Protein AF-A0A7Y3M959-F1 (afdb_monomer_lite)

pLDDT: mean 76.06, std 21.88, range [32.41, 97.75]

Sequence (157 aa):
MGAEPASGGYRRLALIAAALLPMMAGAVWVSQHPRERSGLGADAIRSALERLRANPQSKFRVLIHVTLAEPTAGVDPERPVVGYWQSLGVACPDRTGLVALVDKYVEDGSVDWEQSEIEPADLDGLPPGIEDDLRPTDDAGIWWSSGRAYYTAEDSL

Foldseek 3Di:
DDDDDDDDDPPDPDDPCVVPDPPDDDDFDFPPDPDPQVPDDPVSLVVLLVLVVVQPFFKKKKWWKWFFPDFDQDVDNVFTWGTWIKIWIWTHRDPVLVLVQVQVVDPGTGTDPVPMDMDGDDSVPDDPPQSSAADRDNHTHTGGMDTIGIDTPVSVD

Radius of gyration: 19.08 Å; chains: 1; bounding box: 55×37×66 Å

Secondary structure (DSSP, 8-state):
---PPP-----SSSSSSTTS---SSS--EEE----------HHHHHHHHHHHHH-SSEEEEEEEEEEEEEEEP-SSTTS-EEEEEEEEEEEESSHHHHHHHHHHH--SEEE-TTT-EEEE--SSSPPTTGGGG----SSSEEEEEEEEEEEETTTT-

Structure (mmCIF, N/CA/C/O backbone):
data_AF-A0A7Y3M959-F1
#
_entry.id   AF-A0A7Y3M959-F1
#
loop_
_atom_site.group_PDB
_atom_site.id
_atom_site.type_symbol
_atom_site.label_atom_id
_atom_site.label_alt_id
_atom_site.label_comp_id
_atom_site.label_asym_id
_atom_site.label_entity_id
_atom_site.label_seq_id
_atom_site.pdbx_PDB_ins_code
_atom_site.Cartn_x
_atom_site.Cartn_y
_atom_site.Cartn_z
_atom_site.occupancy
_atom_site.B_iso_or_equiv
_atom_site.auth_seq_id
_atom_site.auth_comp_id
_atom_site.auth_asym_id
_atom_site.auth_atom_id
_atom_site.pdbx_PDB_model_num
ATOM 1 N N . MET A 1 1 ? 40.375 1.535 43.260 1.00 42.31 1 MET A N 1
ATOM 2 C CA . MET A 1 1 ? 38.980 1.052 43.301 1.00 42.31 1 MET A CA 1
ATOM 3 C C . MET A 1 1 ? 38.197 1.876 42.306 1.00 42.31 1 MET A C 1
ATOM 5 O O . MET A 1 1 ? 37.928 3.039 42.570 1.00 42.31 1 MET A O 1
ATOM 9 N N . GLY A 1 2 ? 38.002 1.308 41.117 1.00 39.12 2 GLY A N 1
ATOM 10 C CA . GLY A 1 2 ? 37.215 1.908 40.049 1.00 39.12 2 GLY A CA 1
ATOM 11 C C . GLY A 1 2 ? 35.732 1.674 40.303 1.00 39.12 2 GLY A C 1
ATOM 12 O O . GLY A 1 2 ? 35.348 0.594 40.746 1.00 39.12 2 GLY A O 1
ATOM 13 N N . ALA A 1 3 ? 34.933 2.701 40.044 1.00 41.09 3 ALA A N 1
ATOM 14 C CA . ALA A 1 3 ? 33.493 2.590 39.915 1.00 41.09 3 ALA A CA 1
ATOM 15 C C . ALA A 1 3 ? 33.164 2.804 38.435 1.00 41.09 3 ALA A C 1
ATOM 17 O O . ALA A 1 3 ? 33.592 3.788 37.828 1.00 41.09 3 ALA A O 1
ATOM 18 N N . GLU A 1 4 ? 32.497 1.809 37.868 1.00 40.62 4 GLU A N 1
ATOM 19 C CA . GLU A 1 4 ? 32.112 1.685 36.468 1.00 40.62 4 GLU A CA 1
ATOM 20 C C . GLU A 1 4 ? 31.123 2.786 36.042 1.00 40.62 4 GLU A C 1
ATOM 22 O O . GLU A 1 4 ? 30.251 3.166 36.828 1.00 40.62 4 GLU A O 1
ATOM 27 N N . PRO A 1 5 ? 31.205 3.295 34.801 1.00 43.03 5 PRO A N 1
ATOM 28 C CA . PRO A 1 5 ? 30.170 4.150 34.246 1.00 43.03 5 PRO A CA 1
ATOM 29 C C . PRO A 1 5 ? 28.955 3.328 33.794 1.00 43.03 5 PRO A C 1
ATOM 31 O O . PRO A 1 5 ? 29.074 2.264 33.188 1.00 43.03 5 PRO A O 1
ATOM 34 N N . ALA A 1 6 ? 27.779 3.882 34.084 1.00 40.75 6 ALA A N 1
ATOM 35 C CA . ALA A 1 6 ? 26.462 3.355 33.767 1.00 40.75 6 ALA A CA 1
ATOM 36 C C . ALA A 1 6 ? 26.308 2.976 32.283 1.00 40.75 6 ALA A C 1
ATOM 38 O O . ALA A 1 6 ? 26.371 3.815 31.383 1.00 40.75 6 ALA A O 1
ATOM 39 N N . SER A 1 7 ? 26.040 1.695 32.051 1.00 43.78 7 SER A N 1
ATOM 40 C CA . SER A 1 7 ? 25.513 1.149 30.809 1.00 43.78 7 SER A CA 1
ATOM 41 C C . SER A 1 7 ? 23.994 1.347 30.778 1.00 43.78 7 SER A C 1
ATOM 43 O O . SER A 1 7 ? 23.249 0.771 31.564 1.00 43.78 7 SER A O 1
ATOM 45 N N . GLY A 1 8 ? 23.503 2.177 29.861 1.00 37.72 8 GLY A N 1
ATOM 46 C CA . GLY A 1 8 ? 22.063 2.306 29.646 1.00 37.72 8 GLY A CA 1
ATOM 47 C C . GLY A 1 8 ? 21.702 3.572 28.894 1.00 37.72 8 GLY A C 1
ATOM 48 O O . GLY A 1 8 ? 21.644 4.641 29.487 1.00 37.72 8 GLY A O 1
ATOM 49 N N . GLY A 1 9 ? 21.432 3.455 27.592 1.00 36.00 9 GLY A N 1
ATOM 50 C CA . GLY A 1 9 ? 20.796 4.562 26.874 1.00 36.00 9 GLY A CA 1
ATOM 51 C C . GLY A 1 9 ? 21.065 4.704 25.382 1.00 36.00 9 GLY A C 1
ATOM 52 O O . GLY A 1 9 ? 20.578 5.663 24.802 1.00 36.00 9 GLY A O 1
ATOM 53 N N . TYR A 1 10 ? 21.771 3.786 24.719 1.00 35.72 10 TYR A N 1
ATOM 54 C CA . TYR A 1 10 ? 21.910 3.814 23.255 1.00 35.72 10 TYR A CA 1
ATOM 55 C C . TYR A 1 10 ? 20.948 2.817 22.588 1.00 35.72 10 TYR A C 1
ATOM 57 O O . TYR A 1 10 ? 21.358 1.787 22.068 1.00 35.72 10 TYR A O 1
ATOM 65 N N . ARG A 1 11 ? 19.640 3.106 22.629 1.00 36.59 11 ARG A N 1
ATOM 66 C CA . ARG A 1 11 ? 18.603 2.430 21.812 1.00 36.59 11 ARG A CA 1
ATOM 67 C C . ARG A 1 11 ? 17.520 3.416 21.337 1.00 36.59 11 ARG A C 1
ATOM 69 O O . ARG A 1 11 ? 16.330 3.146 21.432 1.00 36.59 11 ARG A O 1
ATOM 76 N N . ARG A 1 12 ? 17.925 4.596 20.854 1.00 37.25 12 ARG A N 1
ATOM 77 C CA . ARG A 1 12 ? 17.014 5.604 20.263 1.00 37.25 12 ARG A CA 1
ATOM 78 C C . ARG A 1 12 ? 17.523 6.210 18.945 1.00 37.25 12 ARG A C 1
ATOM 80 O O . ARG A 1 12 ? 17.259 7.368 18.660 1.00 37.25 12 ARG A O 1
ATOM 87 N N . LEU A 1 13 ? 18.243 5.433 18.131 1.00 34.59 13 LEU A N 1
ATOM 88 C CA . LEU A 1 13 ? 18.799 5.901 16.848 1.00 34.59 13 LEU A CA 1
ATOM 89 C C . LEU A 1 13 ? 18.610 4.915 15.676 1.00 34.59 13 LEU A C 1
ATOM 91 O O . LEU A 1 13 ? 19.453 4.841 14.794 1.00 34.59 13 LEU A O 1
ATOM 95 N N . ALA A 1 14 ? 17.502 4.166 15.635 1.00 32.41 14 ALA A N 1
ATOM 96 C CA . ALA A 1 14 ? 17.237 3.218 14.541 1.00 32.41 14 ALA A CA 1
ATOM 97 C C . ALA A 1 14 ? 15.818 3.297 13.943 1.00 32.41 14 ALA A C 1
ATOM 99 O O . ALA A 1 14 ? 15.390 2.352 13.296 1.00 32.41 14 ALA A O 1
ATOM 100 N N . LEU A 1 15 ? 15.084 4.403 14.137 1.00 34.44 15 LEU A N 1
ATOM 101 C CA . LEU A 1 15 ? 13.713 4.544 13.612 1.00 34.44 15 LEU A CA 1
ATOM 102 C C . LEU A 1 15 ? 13.515 5.684 12.597 1.00 34.44 15 LEU A C 1
ATOM 104 O O . LEU A 1 15 ? 12.387 5.997 12.248 1.00 34.44 15 LEU A O 1
ATOM 108 N N . ILE A 1 16 ? 14.595 6.300 12.099 1.00 34.22 16 ILE A N 1
ATOM 109 C CA . ILE A 1 16 ? 14.519 7.414 11.124 1.00 34.22 16 ILE A CA 1
ATOM 110 C C . ILE A 1 16 ? 15.186 7.056 9.773 1.00 34.22 16 ILE A C 1
ATOM 112 O O . ILE A 1 16 ? 15.272 7.881 8.875 1.00 34.22 16 ILE A O 1
ATOM 116 N N . ALA A 1 17 ? 15.589 5.796 9.564 1.00 33.53 17 ALA A N 1
ATOM 117 C CA . ALA A 1 17 ? 16.184 5.335 8.298 1.00 33.53 17 ALA A CA 1
ATOM 118 C C . ALA A 1 17 ? 15.340 4.299 7.522 1.00 33.53 17 ALA A C 1
ATOM 120 O O . ALA A 1 17 ? 15.764 3.847 6.467 1.00 33.53 17 ALA A O 1
ATOM 121 N N . ALA A 1 18 ? 14.139 3.939 7.989 1.00 39.38 18 ALA A N 1
ATOM 122 C CA . ALA A 1 18 ? 13.309 2.903 7.350 1.00 39.38 18 ALA A CA 1
ATOM 123 C C . ALA A 1 18 ? 12.263 3.442 6.349 1.00 39.38 18 ALA A C 1
ATOM 125 O O . ALA A 1 18 ? 11.539 2.670 5.734 1.00 39.38 18 ALA A O 1
ATOM 126 N N . ALA A 1 19 ? 12.200 4.761 6.138 1.00 41.34 19 ALA A N 1
ATOM 127 C CA . ALA A 1 19 ? 11.519 5.344 4.976 1.00 41.34 19 ALA A CA 1
ATOM 128 C C . ALA A 1 19 ? 12.469 5.525 3.770 1.00 41.34 19 ALA A C 1
ATOM 130 O O . ALA A 1 19 ? 12.031 5.939 2.701 1.00 41.34 19 ALA A O 1
ATOM 131 N N . LEU A 1 20 ? 13.768 5.237 3.945 1.00 41.72 20 LEU A N 1
ATOM 132 C CA . LEU A 1 20 ? 14.846 5.521 2.991 1.00 41.72 20 LEU A CA 1
ATOM 133 C C . LEU A 1 20 ? 15.995 4.497 3.091 1.00 41.72 20 LEU A C 1
ATOM 135 O O . LEU A 1 20 ? 17.165 4.868 3.157 1.00 41.72 20 LEU A O 1
ATOM 139 N N . LEU A 1 21 ? 15.685 3.200 3.058 1.00 39.69 21 LEU A N 1
ATOM 140 C CA . LEU A 1 21 ? 16.685 2.179 2.734 1.00 39.69 21 LEU A CA 1
ATOM 141 C C . LEU A 1 21 ? 16.268 1.423 1.469 1.00 39.69 21 LEU A C 1
ATOM 143 O O . LEU A 1 21 ? 15.764 0.308 1.548 1.00 39.69 21 LEU A O 1
ATOM 147 N N . PRO A 1 22 ? 16.512 2.007 0.281 1.00 43.53 22 PRO A N 1
ATOM 148 C CA . PRO A 1 22 ? 16.809 1.211 -0.896 1.00 43.53 22 PRO A CA 1
ATOM 149 C C . PRO A 1 22 ? 18.173 0.540 -0.658 1.00 43.53 22 PRO A C 1
ATOM 151 O O . PRO A 1 22 ? 19.227 1.051 -1.027 1.00 43.53 22 PRO A O 1
ATOM 154 N N . MET A 1 23 ? 18.155 -0.574 0.062 1.00 39.09 23 MET A N 1
ATOM 155 C CA . MET A 1 23 ? 19.187 -1.606 0.022 1.00 39.09 23 MET A CA 1
ATOM 156 C C . MET A 1 23 ? 18.451 -2.804 -0.569 1.00 39.09 23 MET A C 1
ATOM 158 O O . MET A 1 23 ? 17.650 -3.410 0.123 1.00 39.09 23 MET A O 1
ATOM 162 N N . MET A 1 24 ? 18.514 -3.060 -1.869 1.00 40.59 24 MET A N 1
ATOM 163 C CA . MET A 1 24 ? 19.685 -3.594 -2.558 1.00 40.59 24 MET A CA 1
ATOM 164 C C . MET A 1 24 ? 19.835 -2.968 -3.956 1.00 40.59 24 MET A C 1
ATOM 166 O O . MET A 1 24 ? 18.923 -2.354 -4.496 1.00 40.59 24 MET A O 1
ATOM 170 N N . ALA A 1 25 ? 21.046 -3.039 -4.493 1.00 42.38 25 ALA A N 1
ATOM 171 C CA . ALA A 1 25 ? 21.500 -2.312 -5.668 1.00 42.38 25 ALA A CA 1
ATOM 172 C C . ALA A 1 25 ? 20.699 -2.610 -6.951 1.00 42.38 25 ALA A C 1
ATOM 174 O O . ALA A 1 25 ? 20.684 -3.745 -7.402 1.00 42.38 25 ALA A O 1
ATOM 175 N N . GLY A 1 26 ? 20.170 -1.562 -7.594 1.00 42.72 26 GLY A N 1
ATOM 176 C CA . GLY A 1 26 ? 19.677 -1.635 -8.974 1.00 42.72 26 GLY A CA 1
ATOM 177 C C . GLY A 1 26 ? 18.376 -0.867 -9.191 1.00 42.72 26 GLY A C 1
ATOM 178 O O . GLY A 1 26 ? 17.307 -1.352 -8.879 1.00 42.72 26 GLY A O 1
ATOM 179 N N . ALA A 1 27 ? 18.487 0.363 -9.698 1.00 40.12 27 ALA A N 1
ATOM 180 C CA . ALA A 1 27 ? 17.410 1.180 -10.279 1.00 40.12 27 ALA A CA 1
ATOM 181 C C . ALA A 1 27 ? 16.077 1.320 -9.495 1.00 40.12 27 ALA A C 1
ATOM 183 O O . ALA A 1 27 ? 15.083 0.668 -9.787 1.00 40.12 27 ALA A O 1
ATOM 184 N N . VAL A 1 28 ? 15.985 2.328 -8.616 1.00 44.84 28 VAL A N 1
ATOM 185 C CA . VAL A 1 28 ? 14.691 2.811 -8.096 1.00 44.84 28 VAL A CA 1
ATOM 186 C C . VAL A 1 28 ? 14.110 3.838 -9.069 1.00 44.84 28 VAL A C 1
ATOM 188 O O . VAL A 1 28 ? 14.475 5.016 -9.032 1.00 44.84 28 VAL A O 1
ATOM 191 N N . TRP A 1 29 ? 13.190 3.415 -9.938 1.00 46.75 29 TRP A N 1
ATOM 192 C CA . TRP A 1 29 ? 12.327 4.356 -10.654 1.00 46.75 29 TRP A CA 1
ATOM 193 C C . TRP A 1 29 ? 11.063 4.601 -9.826 1.00 46.75 29 TRP A C 1
ATOM 195 O O . TRP A 1 29 ? 10.185 3.744 -9.717 1.00 46.75 29 TRP A O 1
ATOM 205 N N . VAL A 1 30 ? 10.975 5.784 -9.215 1.00 47.94 30 VAL A N 1
ATOM 206 C CA . VAL A 1 30 ? 9.728 6.264 -8.614 1.00 47.94 30 VAL A CA 1
ATOM 207 C C . VAL A 1 30 ? 8.894 6.862 -9.739 1.00 47.94 30 VAL A C 1
ATOM 209 O O . VAL A 1 30 ? 9.126 8.005 -10.137 1.00 47.94 30 VAL A O 1
ATOM 212 N N . SER A 1 31 ? 7.908 6.118 -10.246 1.00 41.16 31 SER A N 1
ATOM 213 C CA . SER A 1 31 ? 6.875 6.744 -11.073 1.00 41.16 31 SER A CA 1
ATOM 214 C C . SER A 1 31 ? 6.080 7.691 -10.189 1.00 41.16 31 SER A C 1
ATOM 216 O O . SER A 1 31 ? 5.262 7.275 -9.360 1.00 41.16 31 SER A O 1
ATOM 218 N N . GLN A 1 32 ? 6.312 8.986 -10.353 1.00 39.06 32 GLN A N 1
ATOM 219 C CA . GLN A 1 32 ? 5.304 9.964 -9.998 1.00 39.06 32 GLN A CA 1
ATOM 220 C C . GLN A 1 32 ? 4.280 9.956 -11.135 1.00 39.06 32 GLN A C 1
ATOM 222 O O . GLN A 1 32 ? 4.367 10.764 -12.056 1.00 39.06 32 GLN A O 1
ATOM 227 N N . HIS A 1 33 ? 3.303 9.039 -11.093 1.00 38.12 33 HIS A N 1
ATOM 228 C CA . HIS A 1 33 ? 2.049 9.300 -11.804 1.00 38.12 33 HIS A CA 1
ATOM 229 C C . HIS A 1 33 ? 1.577 10.705 -11.402 1.00 38.12 33 HIS A C 1
ATOM 231 O O . HIS A 1 33 ? 1.766 11.064 -10.235 1.00 38.12 33 HIS A O 1
ATOM 237 N N . PRO A 1 34 ? 1.009 11.508 -12.321 1.00 36.38 34 PRO A N 1
ATOM 238 C CA . PRO A 1 34 ? 0.479 12.821 -11.983 1.00 36.38 34 PRO A CA 1
ATOM 239 C C . PRO A 1 34 ? -0.557 12.644 -10.873 1.00 36.38 34 PRO A C 1
ATOM 241 O O . PRO A 1 34 ? -1.668 12.171 -11.097 1.00 36.38 34 PRO A O 1
ATOM 244 N N . ARG A 1 35 ? -0.128 12.936 -9.643 1.00 49.91 35 ARG A N 1
ATOM 245 C CA . ARG A 1 35 ? -0.955 12.847 -8.450 1.00 49.91 35 ARG A CA 1
ATOM 246 C C . ARG A 1 35 ? -1.912 14.016 -8.538 1.00 49.91 35 ARG A C 1
ATOM 248 O O . ARG A 1 35 ? -1.467 15.164 -8.595 1.00 49.91 35 ARG A O 1
ATOM 255 N N . GLU A 1 36 ? -3.210 13.746 -8.531 1.00 44.56 36 GLU A N 1
ATOM 256 C CA . GLU A 1 36 ? -4.154 14.762 -8.091 1.00 44.56 36 GLU A CA 1
ATOM 257 C C . GLU A 1 36 ? -3.819 15.025 -6.628 1.00 44.56 36 GLU A C 1
ATOM 259 O O . GLU A 1 36 ? -4.264 14.309 -5.733 1.00 44.56 36 GLU A O 1
ATOM 264 N N . ARG A 1 37 ? -2.949 16.016 -6.386 1.00 48.97 37 ARG A N 1
ATOM 265 C CA . ARG A 1 37 ? -2.825 16.605 -5.060 1.00 48.97 37 ARG A CA 1
ATOM 266 C C . ARG A 1 37 ? -4.245 16.891 -4.629 1.00 48.97 37 ARG A C 1
ATOM 268 O O . ARG A 1 37 ? -4.954 17.613 -5.331 1.00 48.97 37 ARG A O 1
ATOM 275 N N . SER A 1 38 ? -4.632 16.350 -3.484 1.00 54.94 38 SER A N 1
ATOM 276 C CA . SER A 1 38 ? -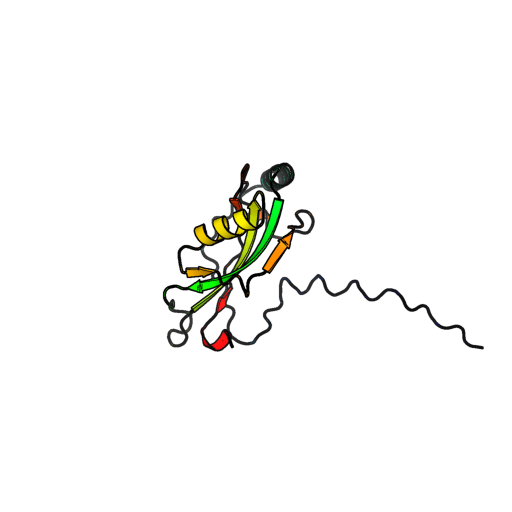5.970 16.561 -2.945 1.00 54.94 38 SER A CA 1
ATOM 277 C C . SER A 1 38 ? -6.299 18.062 -2.829 1.00 54.94 38 SER A C 1
ATOM 279 O O . SER A 1 38 ? -7.465 18.446 -2.793 1.00 54.94 38 SER A O 1
ATOM 281 N N . GLY A 1 39 ? -5.266 18.924 -2.804 1.00 57.03 39 GLY A N 1
ATOM 282 C CA . GLY A 1 39 ? -5.396 20.377 -2.712 1.00 57.03 39 GLY A CA 1
ATOM 283 C C . GLY A 1 39 ? -6.017 20.791 -1.383 1.00 57.03 39 GLY A C 1
ATOM 284 O O . GLY A 1 39 ? -6.454 21.931 -1.227 1.00 57.03 39 GLY A O 1
ATOM 285 N N . LEU A 1 40 ? -6.092 19.849 -0.441 1.00 62.78 40 LEU A N 1
ATOM 286 C CA . LEU A 1 40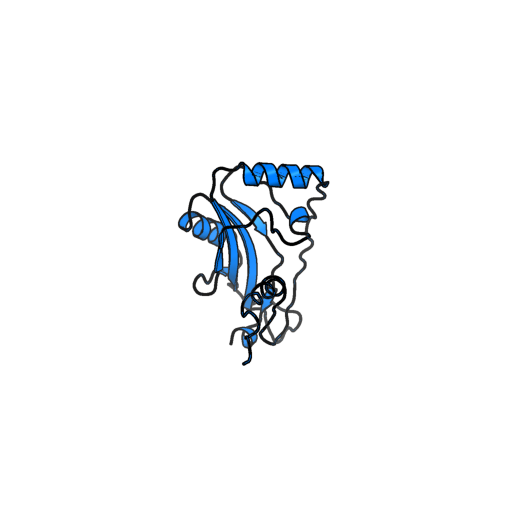 ? -6.749 20.021 0.832 1.00 62.78 40 LEU A CA 1
ATOM 287 C C . LEU A 1 40 ? -5.925 21.000 1.660 1.00 62.78 40 LEU A C 1
ATOM 289 O O . LEU A 1 40 ? -4.737 20.807 1.904 1.00 62.78 40 LEU A O 1
ATOM 293 N N . GLY A 1 41 ? -6.570 22.080 2.097 1.00 71.81 41 GLY A N 1
ATOM 294 C CA . GLY A 1 41 ? -5.980 22.962 3.094 1.00 71.81 41 GLY A CA 1
ATOM 295 C C . GLY A 1 41 ? -5.701 22.200 4.395 1.00 71.81 41 GLY A C 1
ATOM 296 O O . GLY A 1 41 ? -6.322 21.173 4.674 1.00 71.81 41 GLY A O 1
ATOM 297 N N . ALA A 1 42 ? -4.808 22.738 5.229 1.00 76.88 42 ALA A N 1
ATOM 298 C CA . ALA A 1 42 ? -4.399 22.122 6.496 1.00 76.88 42 ALA A CA 1
ATOM 299 C C . ALA A 1 42 ? -5.579 21.714 7.409 1.00 76.88 42 ALA A C 1
ATOM 301 O O . ALA A 1 42 ? -5.488 20.730 8.141 1.00 76.88 42 ALA A O 1
ATOM 302 N N . ASP A 1 43 ? -6.701 22.436 7.356 1.00 80.94 43 ASP A N 1
ATOM 303 C CA . ASP A 1 43 ? -7.903 22.099 8.125 1.00 80.94 43 ASP A CA 1
ATOM 304 C C . ASP A 1 43 ? -8.642 20.870 7.577 1.00 80.94 43 ASP A C 1
ATOM 306 O O . ASP A 1 43 ? -9.165 20.071 8.352 1.00 80.94 43 ASP A O 1
ATOM 310 N N . ALA A 1 44 ? -8.651 20.666 6.258 1.00 78.38 44 ALA A N 1
ATOM 311 C CA . ALA A 1 44 ? -9.270 19.493 5.651 1.00 78.38 44 ALA A CA 1
ATOM 312 C C . ALA A 1 44 ? -8.438 18.225 5.892 1.00 78.38 44 ALA A C 1
ATOM 314 O O . ALA A 1 44 ? -9.004 17.175 6.187 1.00 78.38 44 ALA A O 1
ATOM 315 N N . ILE A 1 45 ? -7.107 18.346 5.878 1.00 79.19 45 ILE A N 1
ATOM 316 C CA . ILE A 1 45 ? -6.183 17.294 6.329 1.00 79.19 45 ILE A CA 1
ATOM 317 C C . ILE A 1 45 ? -6.471 16.916 7.785 1.00 79.19 45 ILE A C 1
ATOM 319 O O . ILE A 1 45 ? -6.649 15.740 8.106 1.00 79.19 45 ILE A O 1
ATOM 323 N N . ARG A 1 46 ? -6.554 17.917 8.674 1.00 82.38 46 ARG A N 1
ATOM 324 C CA . ARG A 1 46 ? -6.848 17.690 10.095 1.00 82.38 46 ARG A CA 1
ATOM 325 C C . ARG A 1 46 ? -8.183 16.972 10.269 1.00 82.38 46 ARG A C 1
ATOM 327 O O . ARG A 1 46 ? -8.241 15.971 10.975 1.00 82.38 46 ARG A O 1
ATOM 334 N N . SER A 1 47 ? -9.218 17.435 9.571 1.00 83.69 47 SER A N 1
ATOM 335 C CA . SER A 1 47 ? -10.546 16.821 9.600 1.00 83.69 47 SER A CA 1
ATOM 336 C C . SER A 1 47 ? -10.540 15.385 9.058 1.00 83.69 47 SER A C 1
ATOM 338 O O . SER A 1 47 ? -11.182 14.509 9.636 1.00 83.69 47 SER A O 1
ATOM 340 N N . ALA A 1 48 ? -9.783 15.103 7.993 1.00 83.38 48 ALA A N 1
ATOM 341 C CA . ALA A 1 48 ? -9.631 13.750 7.458 1.00 83.38 48 ALA A CA 1
ATOM 342 C C . ALA A 1 48 ? -8.953 12.810 8.466 1.00 83.38 48 ALA A C 1
ATOM 344 O O . ALA A 1 48 ? -9.429 11.694 8.677 1.00 83.38 48 ALA A O 1
ATOM 345 N N . LEU A 1 49 ? -7.896 13.272 9.140 1.00 85.81 49 LEU A N 1
ATOM 346 C CA . LEU A 1 49 ? -7.237 12.509 10.202 1.00 85.81 49 LEU A CA 1
ATOM 347 C C . LEU A 1 49 ? -8.148 12.297 11.412 1.00 85.81 49 LEU A C 1
ATOM 349 O O . LEU A 1 49 ? -8.171 11.206 11.971 1.00 85.81 49 LEU A O 1
ATOM 353 N N . GLU A 1 50 ? -8.914 13.305 11.824 1.00 87.94 50 GLU A N 1
ATOM 354 C CA . GLU A 1 50 ? -9.901 13.168 12.902 1.00 87.94 50 GLU A CA 1
ATOM 355 C C . GLU A 1 50 ? -10.972 12.127 12.559 1.00 87.94 50 GLU A C 1
ATOM 357 O O . GLU A 1 50 ? -11.271 11.267 13.389 1.00 87.94 50 GLU A O 1
ATOM 362 N N . ARG A 1 51 ? -11.486 12.134 11.323 1.00 86.81 51 ARG A N 1
ATOM 363 C CA . ARG A 1 51 ? -12.426 11.111 10.835 1.00 86.81 51 ARG A CA 1
ATOM 364 C C . ARG A 1 51 ? -11.796 9.726 10.822 1.00 86.81 51 ARG A C 1
ATOM 366 O O . ARG A 1 51 ? -12.397 8.783 11.328 1.00 86.81 51 ARG A O 1
ATOM 373 N N . LEU A 1 52 ? -10.569 9.604 10.316 1.00 87.56 52 LEU A N 1
ATOM 374 C CA . LEU A 1 52 ? -9.852 8.332 10.302 1.00 87.56 52 LEU A CA 1
ATOM 375 C C . LEU A 1 52 ? -9.588 7.817 11.725 1.00 87.56 52 LEU A C 1
ATOM 377 O O . LEU A 1 52 ? -9.738 6.625 11.978 1.00 87.56 52 LEU A O 1
ATOM 381 N N . ARG A 1 53 ? -9.257 8.693 12.679 1.00 88.44 53 ARG A N 1
ATOM 382 C CA . ARG A 1 53 ? -9.116 8.324 14.098 1.00 88.44 53 ARG A CA 1
ATOM 383 C C . ARG A 1 53 ? -10.444 7.853 14.693 1.00 88.44 53 ARG A C 1
ATOM 385 O O . ARG A 1 53 ? -10.456 6.848 15.399 1.00 88.44 53 ARG A O 1
ATOM 392 N N . ALA A 1 54 ? -11.539 8.552 14.392 1.00 88.88 54 ALA A N 1
ATOM 393 C CA . ALA A 1 54 ? -12.880 8.232 14.882 1.00 88.88 54 ALA A CA 1
ATOM 394 C C . ALA A 1 54 ? -13.489 6.973 14.241 1.00 88.88 54 ALA A C 1
ATOM 396 O O . ALA A 1 54 ? -14.398 6.374 14.817 1.00 88.88 54 ALA A O 1
ATOM 397 N N . ASN A 1 55 ? -12.998 6.565 13.069 1.00 85.25 55 ASN A N 1
ATOM 398 C CA . ASN A 1 55 ? -13.426 5.349 12.390 1.00 85.25 55 ASN A CA 1
ATOM 399 C C . ASN A 1 55 ? -13.258 4.139 13.344 1.00 85.25 55 ASN A C 1
ATOM 401 O O . ASN A 1 55 ? -12.191 3.986 13.931 1.00 85.25 55 ASN A O 1
ATOM 405 N N . PRO A 1 56 ? -14.259 3.269 13.548 1.00 86.81 56 PRO A N 1
ATOM 406 C CA . PRO A 1 56 ? -14.151 2.154 14.497 1.00 86.81 56 PRO A CA 1
ATOM 407 C C . PRO A 1 56 ? -13.256 1.003 14.008 1.00 86.81 56 PRO A C 1
ATOM 409 O O . PRO A 1 56 ? -12.920 0.117 14.792 1.00 86.81 56 PRO A O 1
ATOM 412 N N . GLN A 1 57 ? -12.875 0.996 12.729 1.00 89.81 57 GLN A N 1
ATOM 413 C CA . GLN A 1 57 ? -12.050 -0.049 12.131 1.00 89.81 57 GLN A CA 1
ATOM 414 C C . GLN A 1 57 ? -10.614 -0.027 12.671 1.00 89.81 57 GLN A C 1
ATOM 416 O O . GLN A 1 57 ? -10.113 1.004 13.126 1.00 89.81 57 GLN A O 1
ATOM 421 N N . SER A 1 58 ? -9.917 -1.155 12.572 1.00 91.56 58 SER A N 1
ATOM 422 C CA . SER A 1 58 ? -8.471 -1.206 12.792 1.00 91.56 58 SER A CA 1
ATOM 423 C C . SER A 1 58 ? -7.744 -0.510 11.640 1.00 91.56 58 SER A C 1
ATOM 425 O O . SER A 1 58 ? -8.210 -0.534 10.499 1.00 91.56 58 SER A O 1
ATOM 427 N N . LYS A 1 59 ? -6.604 0.126 11.925 1.00 93.38 59 LYS A N 1
ATOM 428 C CA . LYS A 1 59 ? -5.805 0.838 10.922 1.00 93.38 59 LYS A CA 1
ATOM 429 C C . LYS A 1 59 ? -4.465 0.162 10.803 1.00 93.38 59 LYS A C 1
ATOM 431 O O . LYS A 1 59 ? -3.794 -0.079 11.805 1.00 93.38 59 LYS A O 1
ATOM 436 N N . PHE A 1 60 ? -4.095 -0.110 9.570 1.00 94.50 60 PHE A N 1
ATOM 437 C CA . PHE A 1 60 ? -2.878 -0.802 9.222 1.00 94.50 60 PHE A CA 1
ATOM 438 C C . PHE A 1 60 ? -2.084 0.033 8.236 1.00 94.50 60 PHE A C 1
ATOM 440 O O . PHE A 1 60 ? -2.647 0.705 7.366 1.00 94.50 60 PHE A O 1
ATOM 447 N N . ARG A 1 61 ? -0.770 -0.037 8.382 1.00 92.88 61 ARG A N 1
ATOM 448 C CA . ARG A 1 61 ? 0.187 0.325 7.355 1.00 92.88 61 ARG A CA 1
ATOM 449 C C . ARG A 1 61 ? 0.658 -0.974 6.717 1.00 92.88 61 ARG A C 1
ATOM 451 O O . ARG A 1 61 ? 1.001 -1.921 7.420 1.00 92.88 61 ARG A O 1
ATOM 458 N N . VAL A 1 62 ? 0.636 -1.021 5.395 1.00 94.75 62 VAL A N 1
ATOM 459 C CA . VAL A 1 62 ? 0.991 -2.218 4.633 1.00 94.75 62 VAL A CA 1
ATOM 460 C C . VAL A 1 62 ? 2.061 -1.849 3.628 1.00 94.75 62 VAL A C 1
ATOM 462 O O . VAL A 1 62 ? 1.873 -0.888 2.889 1.00 94.75 62 VAL A O 1
ATOM 465 N N . LEU A 1 63 ? 3.159 -2.591 3.588 1.00 95.44 63 LEU A N 1
ATOM 466 C CA . LEU A 1 63 ? 4.106 -2.557 2.480 1.00 95.44 63 LEU A CA 1
ATOM 467 C C . LEU A 1 63 ? 3.815 -3.771 1.600 1.00 95.44 63 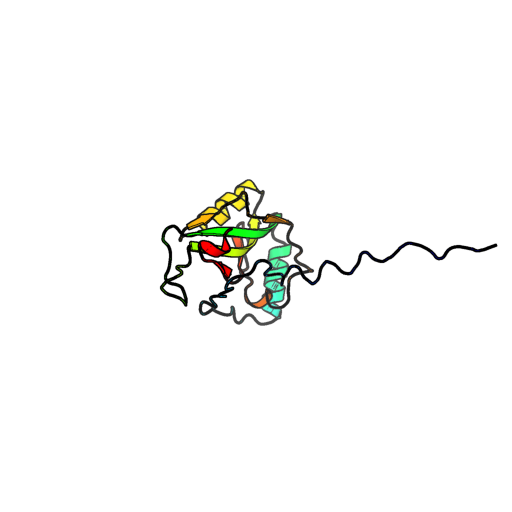LEU A C 1
ATOM 469 O O . LEU A 1 63 ? 4.025 -4.900 2.032 1.00 95.44 63 LEU A O 1
ATOM 473 N N . ILE A 1 64 ? 3.295 -3.536 0.398 1.00 96.81 64 ILE A N 1
ATOM 474 C CA . ILE A 1 64 ? 2.952 -4.599 -0.546 1.00 96.81 64 ILE A CA 1
ATOM 475 C C . ILE A 1 64 ? 4.072 -4.815 -1.555 1.00 96.81 64 ILE A C 1
ATOM 477 O O . ILE A 1 64 ? 4.622 -3.849 -2.093 1.00 96.81 64 ILE A O 1
ATOM 481 N N . HIS A 1 65 ? 4.351 -6.086 -1.825 1.00 96.94 65 HIS A N 1
ATOM 482 C CA . HIS A 1 65 ? 5.146 -6.550 -2.952 1.00 96.94 65 HIS A CA 1
ATOM 483 C C . HIS A 1 65 ? 4.197 -6.997 -4.063 1.00 96.94 65 HIS A C 1
ATOM 485 O O . HIS A 1 65 ? 3.387 -7.897 -3.847 1.00 96.94 65 HIS A O 1
ATOM 491 N N . VAL A 1 66 ? 4.254 -6.367 -5.234 1.00 97.06 66 VAL A N 1
ATOM 492 C CA . VAL A 1 66 ? 3.391 -6.709 -6.371 1.00 97.06 66 VAL A CA 1
ATOM 493 C C . VAL A 1 66 ? 4.231 -7.229 -7.519 1.00 97.06 66 VAL A C 1
ATOM 495 O O . VAL A 1 66 ? 5.146 -6.547 -7.978 1.00 97.06 66 VAL A O 1
ATOM 498 N N . THR A 1 67 ? 3.864 -8.402 -8.023 1.00 96.50 67 THR A N 1
ATOM 499 C CA . THR A 1 67 ? 4.344 -8.926 -9.302 1.00 96.50 67 THR A CA 1
ATOM 500 C C . THR A 1 67 ? 3.339 -8.556 -10.384 1.00 96.50 67 THR A C 1
ATOM 502 O O . THR A 1 67 ? 2.153 -8.862 -10.254 1.00 96.50 67 THR A O 1
ATOM 505 N N . LEU A 1 68 ? 3.795 -7.880 -11.439 1.00 96.25 68 LEU A N 1
ATOM 506 C CA . LEU A 1 68 ? 2.934 -7.477 -12.551 1.00 96.25 68 LEU A CA 1
ATOM 507 C C . LEU A 1 68 ? 2.497 -8.697 -13.366 1.00 96.25 68 LEU A C 1
ATOM 509 O O . LEU A 1 68 ? 3.272 -9.633 -13.566 1.00 96.25 68 LEU A O 1
ATOM 513 N N . ALA A 1 69 ? 1.265 -8.661 -13.877 1.00 96.56 69 ALA A N 1
ATOM 514 C CA . ALA A 1 69 ? 0.748 -9.715 -14.751 1.00 96.56 69 ALA A CA 1
ATOM 515 C C . ALA A 1 69 ? 1.513 -9.780 -16.085 1.00 96.56 69 ALA A C 1
ATOM 517 O O . ALA A 1 69 ? 1.761 -10.863 -16.614 1.00 96.56 69 ALA A O 1
ATOM 518 N N . GLU A 1 70 ? 1.918 -8.617 -16.601 1.00 95.00 70 GLU A N 1
ATOM 519 C CA . GLU A 1 70 ? 2.750 -8.478 -17.792 1.00 95.00 70 GLU A CA 1
ATOM 520 C C . GLU A 1 70 ? 3.912 -7.512 -17.505 1.00 95.00 70 GLU A C 1
ATOM 522 O O . GLU A 1 70 ? 3.688 -6.429 -16.950 1.00 95.00 70 GLU A O 1
ATOM 527 N N . PRO A 1 71 ? 5.159 -7.858 -17.883 1.00 92.38 71 PRO A N 1
ATOM 528 C CA . PRO A 1 71 ? 6.278 -6.937 -17.762 1.00 92.38 71 PRO A CA 1
ATOM 529 C C . PRO A 1 71 ? 6.021 -5.647 -18.542 1.00 92.38 71 PRO A C 1
ATOM 531 O O . PRO A 1 71 ? 5.612 -5.672 -19.703 1.00 92.38 71 PRO A O 1
ATOM 534 N N . THR A 1 72 ? 6.293 -4.507 -17.916 1.00 90.00 72 THR A N 1
ATOM 535 C CA . THR A 1 72 ? 6.096 -3.187 -18.523 1.00 90.00 72 THR A CA 1
ATOM 536 C C . THR A 1 72 ? 7.439 -2.602 -18.949 1.00 90.00 72 THR A C 1
ATOM 538 O O . THR A 1 72 ? 8.452 -2.785 -18.274 1.00 90.00 72 THR A O 1
ATOM 541 N N . ALA A 1 73 ? 7.470 -1.883 -20.073 1.00 86.81 73 ALA A N 1
ATOM 542 C CA . ALA A 1 73 ? 8.681 -1.199 -20.518 1.00 86.81 73 ALA A CA 1
ATOM 543 C C . ALA A 1 73 ? 9.141 -0.182 -19.457 1.00 86.81 73 ALA A C 1
ATOM 545 O O . ALA A 1 73 ? 8.387 0.714 -19.071 1.00 86.81 73 ALA A O 1
ATOM 546 N N . GLY A 1 74 ? 10.375 -0.348 -18.978 1.00 81.19 74 GLY A N 1
ATOM 547 C CA . GLY A 1 74 ? 11.016 0.587 -18.063 1.00 81.19 74 GLY A CA 1
ATOM 548 C C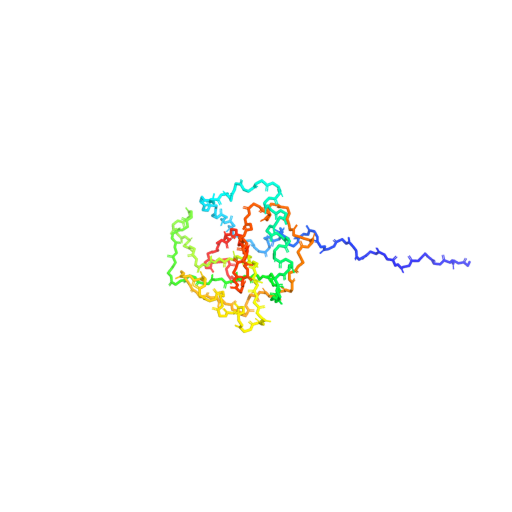 . GLY A 1 74 ? 11.647 1.773 -18.793 1.00 81.19 74 GLY A C 1
ATOM 549 O O . GLY A 1 74 ? 11.423 2.003 -19.981 1.00 81.19 74 GLY A O 1
ATOM 550 N N . VAL A 1 75 ? 12.488 2.520 -18.072 1.00 80.06 75 VAL A N 1
ATOM 551 C CA . VAL A 1 75 ? 13.372 3.535 -18.678 1.00 80.06 75 VAL A CA 1
ATOM 552 C C . VAL A 1 75 ? 14.381 2.879 -19.621 1.00 80.06 75 VAL A C 1
ATOM 554 O O . VAL A 1 75 ? 14.717 3.446 -20.658 1.00 80.06 75 VAL A O 1
ATOM 557 N N . ASP A 1 76 ? 14.840 1.684 -19.253 1.00 82.88 76 ASP A N 1
ATOM 558 C CA . ASP A 1 76 ? 15.656 0.816 -20.086 1.00 82.88 76 ASP A CA 1
ATOM 559 C C . ASP A 1 76 ? 14.753 -0.240 -20.753 1.00 82.88 76 ASP A C 1
ATOM 561 O O . ASP A 1 76 ? 14.194 -1.092 -20.055 1.00 82.88 76 ASP A O 1
ATOM 565 N N . PRO A 1 77 ? 14.570 -0.198 -22.085 1.00 81.94 77 PRO A N 1
ATOM 566 C CA . PRO A 1 77 ? 13.751 -1.172 -22.803 1.00 81.94 77 PRO A CA 1
ATOM 567 C C . PRO A 1 77 ? 14.279 -2.608 -22.716 1.00 81.94 77 PRO A C 1
ATOM 569 O O . PRO A 1 77 ? 13.500 -3.542 -22.904 1.00 81.94 77 PRO A O 1
ATOM 572 N N . GLU A 1 78 ? 15.577 -2.799 -22.455 1.00 88.00 78 GLU A N 1
ATOM 573 C CA . GLU A 1 78 ? 16.189 -4.129 -22.337 1.00 88.00 78 GLU A CA 1
ATOM 574 C C . GLU A 1 78 ? 15.948 -4.754 -20.957 1.00 88.00 78 GLU A C 1
ATOM 576 O O . GLU A 1 78 ? 16.066 -5.969 -20.793 1.00 88.00 78 GLU A O 1
ATOM 581 N N . ARG A 1 79 ? 15.554 -3.936 -19.975 1.00 86.56 79 ARG A N 1
ATOM 582 C CA . ARG A 1 79 ? 15.299 -4.349 -18.593 1.00 86.56 79 ARG A CA 1
ATOM 583 C C . ARG A 1 79 ? 13.860 -4.009 -18.206 1.00 86.56 79 ARG A C 1
ATOM 585 O O . ARG A 1 79 ? 13.614 -2.988 -17.556 1.00 86.56 79 ARG A O 1
ATOM 592 N N . PRO A 1 80 ? 12.883 -4.837 -18.619 1.00 91.56 80 PRO A N 1
ATOM 593 C CA . PRO A 1 80 ? 11.490 -4.567 -18.320 1.00 91.56 80 PRO A CA 1
ATOM 594 C C . PRO A 1 80 ? 11.239 -4.618 -16.812 1.00 91.56 80 PRO A C 1
ATOM 596 O O . PRO A 1 80 ? 11.825 -5.411 -16.068 1.00 91.56 80 PRO A O 1
ATOM 599 N N . VAL A 1 81 ? 10.327 -3.761 -16.377 1.00 93.75 81 VAL A N 1
ATOM 600 C CA . VAL A 1 81 ? 9.809 -3.740 -15.016 1.00 93.75 81 VAL A CA 1
ATOM 601 C C . VAL A 1 81 ? 8.871 -4.925 -14.843 1.00 93.75 81 VAL A C 1
ATOM 603 O O . VAL A 1 81 ? 7.954 -5.109 -15.643 1.00 93.75 81 VAL A O 1
ATOM 606 N N . VAL A 1 82 ? 9.083 -5.711 -13.793 1.00 95.56 82 VAL A N 1
ATOM 607 C CA . VAL A 1 82 ? 8.306 -6.937 -13.530 1.00 95.56 82 VAL A CA 1
ATOM 608 C C . VAL A 1 82 ? 7.465 -6.848 -12.259 1.00 95.56 82 VAL A C 1
ATOM 610 O O . VAL A 1 82 ? 6.615 -7.701 -12.020 1.00 95.56 82 VAL A O 1
ATOM 613 N N . GLY A 1 83 ? 7.663 -5.808 -11.454 1.00 95.38 83 GLY A N 1
ATOM 614 C CA . GLY A 1 83 ? 6.934 -5.627 -10.211 1.00 95.38 83 GLY A CA 1
ATOM 615 C C . GLY A 1 83 ? 7.218 -4.293 -9.545 1.00 95.38 83 GLY A C 1
ATOM 616 O O . GLY A 1 83 ? 7.957 -3.453 -10.073 1.00 95.38 83 GLY A O 1
ATOM 617 N N . TYR A 1 84 ? 6.597 -4.082 -8.389 1.00 95.56 84 TYR A N 1
ATOM 618 C CA . TYR A 1 84 ? 6.837 -2.905 -7.568 1.00 95.56 84 TYR A CA 1
ATOM 619 C C . TYR A 1 84 ? 6.582 -3.142 -6.081 1.00 95.56 84 TYR A C 1
ATOM 621 O O . TYR A 1 84 ? 5.830 -4.028 -5.681 1.00 95.56 84 TYR A O 1
ATOM 629 N N . TRP A 1 85 ? 7.163 -2.260 -5.272 1.00 95.25 85 TRP A N 1
ATOM 630 C CA . TRP A 1 85 ? 6.824 -2.077 -3.865 1.00 95.25 85 TRP A CA 1
ATOM 631 C C . TRP A 1 85 ? 5.944 -0.840 -3.680 1.00 95.25 85 TRP A C 1
ATOM 633 O O . TRP A 1 85 ? 6.170 0.196 -4.318 1.00 95.25 85 TRP A O 1
ATOM 643 N N . GLN A 1 86 ? 4.945 -0.919 -2.799 1.00 94.19 86 GLN A N 1
ATOM 644 C CA . GLN A 1 86 ? 4.081 0.220 -2.473 1.00 94.19 86 GLN A CA 1
ATOM 645 C C . GLN A 1 86 ? 3.642 0.183 -1.008 1.00 94.19 86 GLN A C 1
ATOM 647 O O . GLN A 1 86 ? 3.286 -0.864 -0.483 1.00 94.19 86 GLN A O 1
ATOM 652 N N . SER A 1 87 ? 3.646 1.331 -0.333 1.00 93.12 87 SER A N 1
ATOM 653 C CA . SER A 1 87 ? 3.058 1.467 0.999 1.00 93.12 87 SER A CA 1
ATOM 654 C C . SER A 1 87 ? 1.604 1.926 0.905 1.00 93.12 87 SER A C 1
ATOM 656 O O . SER A 1 87 ? 1.293 2.853 0.159 1.00 93.12 87 SER A O 1
ATOM 658 N N . LEU A 1 88 ? 0.726 1.318 1.694 1.00 93.31 88 LEU A N 1
ATOM 659 C CA . LEU A 1 88 ? -0.698 1.624 1.775 1.00 93.31 88 LEU A CA 1
ATOM 660 C C . LEU A 1 88 ? -1.119 1.870 3.224 1.00 93.31 88 LEU A C 1
ATOM 662 O O . LEU A 1 88 ? -0.603 1.255 4.159 1.00 93.31 88 LEU A O 1
ATOM 666 N N . GLY A 1 89 ? -2.098 2.750 3.392 1.00 93.44 89 GLY A N 1
ATOM 667 C CA . GLY A 1 89 ? -2.860 2.914 4.618 1.00 93.44 89 GLY A CA 1
ATOM 668 C C . GLY A 1 89 ? -4.218 2.251 4.446 1.00 93.44 89 GLY A C 1
ATOM 669 O O . GLY A 1 89 ? -4.980 2.647 3.564 1.00 93.44 89 GLY A O 1
ATOM 670 N N . VAL A 1 90 ? -4.528 1.249 5.268 1.00 94.56 90 VAL A N 1
ATOM 671 C CA . VAL A 1 90 ? -5.770 0.468 5.168 1.00 94.56 90 VAL A CA 1
ATOM 672 C C . VAL A 1 90 ? -6.558 0.559 6.469 1.00 94.56 90 VAL A C 1
ATOM 674 O O . VAL A 1 90 ? -6.003 0.392 7.553 1.00 94.56 90 VAL A O 1
ATOM 677 N N . ALA A 1 91 ? -7.852 0.846 6.377 1.00 94.56 91 ALA A N 1
ATOM 678 C CA . ALA A 1 91 ? -8.804 0.752 7.476 1.00 94.56 91 ALA A CA 1
ATOM 679 C C . ALA A 1 91 ? -9.689 -0.469 7.224 1.00 94.56 91 ALA A C 1
ATOM 681 O O . ALA A 1 91 ? -10.300 -0.574 6.164 1.00 94.56 91 ALA A O 1
ATOM 682 N N . CYS A 1 92 ? -9.744 -1.415 8.156 1.00 93.88 92 CYS A N 1
ATOM 683 C CA . CYS A 1 92 ? -10.563 -2.622 8.015 1.00 93.88 92 CYS A CA 1
ATOM 684 C C . CYS A 1 92 ? -10.799 -3.306 9.374 1.00 93.88 92 CYS A C 1
ATOM 686 O O . CYS A 1 92 ? -10.085 -3.005 10.335 1.00 93.88 92 CYS A O 1
ATOM 688 N N . PRO A 1 93 ? -11.782 -4.221 9.484 1.00 90.38 93 PRO A N 1
ATOM 689 C CA . PRO A 1 93 ? -12.101 -4.847 10.768 1.00 90.38 93 PRO A CA 1
ATOM 690 C C . PRO A 1 93 ? -10.954 -5.713 11.285 1.00 90.38 93 PRO A C 1
ATOM 692 O O . PRO A 1 93 ? -10.618 -5.682 12.469 1.00 90.38 93 PRO A O 1
ATOM 695 N N . ASP A 1 94 ? -10.340 -6.464 10.375 1.00 91.62 94 ASP A N 1
ATOM 696 C CA . ASP A 1 94 ? -9.336 -7.471 10.669 1.00 91.62 94 ASP A CA 1
ATOM 697 C C . ASP A 1 94 ? -8.370 -7.671 9.490 1.00 91.62 94 ASP A C 1
ATOM 699 O O . ASP A 1 94 ? -8.537 -7.125 8.396 1.00 91.62 94 ASP A O 1
ATOM 703 N N . ARG A 1 95 ? -7.346 -8.497 9.721 1.00 89.56 95 ARG A N 1
ATOM 704 C CA . ARG A 1 95 ? -6.309 -8.812 8.733 1.00 89.56 95 ARG A CA 1
ATOM 705 C C . ARG A 1 95 ? -6.846 -9.539 7.493 1.00 89.56 95 ARG A C 1
ATOM 707 O O . ARG A 1 95 ? -6.268 -9.391 6.422 1.00 89.56 95 ARG A O 1
ATOM 714 N N . THR A 1 96 ? -7.926 -10.307 7.604 1.00 92.31 96 THR A N 1
ATOM 715 C CA . THR A 1 96 ? -8.517 -11.009 6.451 1.00 92.31 96 THR A CA 1
ATOM 716 C C . THR A 1 96 ? -9.183 -10.007 5.511 1.00 92.31 96 THR A C 1
ATOM 718 O O . THR A 1 96 ? -8.989 -10.063 4.297 1.00 92.31 96 THR A O 1
ATOM 721 N N . GLY A 1 97 ? -9.916 -9.044 6.077 1.00 92.38 97 GLY A N 1
ATOM 722 C CA . GLY A 1 97 ? -10.494 -7.928 5.333 1.00 92.38 97 GLY A CA 1
ATOM 723 C C . GLY A 1 97 ? -9.432 -7.055 4.665 1.00 92.38 97 GLY A C 1
ATOM 724 O O . GLY A 1 97 ? -9.633 -6.633 3.529 1.00 92.38 97 GLY A O 1
ATOM 725 N N . LEU A 1 98 ? -8.291 -6.836 5.329 1.00 94.12 98 LEU A N 1
ATOM 726 C CA . LEU A 1 98 ? -7.141 -6.128 4.756 1.00 94.12 98 LEU A CA 1
ATOM 727 C C . LEU A 1 98 ? -6.664 -6.782 3.460 1.00 94.12 98 LEU A C 1
ATOM 729 O O . LEU A 1 98 ? -6.596 -6.106 2.438 1.00 94.12 98 LEU A O 1
ATOM 733 N N . VAL A 1 99 ? -6.362 -8.083 3.505 1.00 96.06 99 VAL A N 1
ATOM 734 C CA . VAL A 1 99 ? -5.851 -8.830 2.346 1.00 96.06 99 VAL A CA 1
ATOM 735 C C . VAL A 1 99 ? -6.836 -8.739 1.184 1.00 96.06 99 VAL A C 1
ATOM 737 O O . VAL A 1 99 ? -6.473 -8.294 0.101 1.00 96.06 99 VAL A O 1
ATOM 740 N N . ALA A 1 100 ? -8.118 -9.017 1.441 1.00 95.25 100 ALA A N 1
ATOM 741 C CA . ALA A 1 100 ? -9.153 -8.959 0.412 1.00 95.25 100 ALA A CA 1
ATOM 742 C C . ALA A 1 100 ? -9.362 -7.553 -0.185 1.00 95.25 100 ALA A C 1
ATOM 744 O O . ALA A 1 100 ? -9.748 -7.433 -1.348 1.00 95.25 100 ALA A O 1
ATOM 745 N N . LEU A 1 101 ? -9.164 -6.485 0.597 1.00 95.06 101 LEU A N 1
ATOM 746 C CA . LEU A 1 101 ? -9.239 -5.106 0.103 1.00 95.06 101 LEU A CA 1
ATOM 747 C C . LEU A 1 101 ? -8.037 -4.753 -0.771 1.00 95.06 101 LEU A C 1
ATOM 749 O O . LEU A 1 101 ? -8.210 -4.130 -1.815 1.00 95.06 101 LEU A O 1
ATOM 753 N N . VAL A 1 102 ? -6.839 -5.145 -0.346 1.00 96.12 102 VAL A N 1
ATOM 754 C CA . VAL A 1 102 ? -5.600 -4.865 -1.074 1.00 96.12 102 VAL A CA 1
ATOM 755 C C . VAL A 1 102 ? -5.542 -5.661 -2.378 1.00 96.12 102 VAL A C 1
ATOM 757 O O . VAL A 1 102 ? -5.230 -5.078 -3.413 1.00 96.12 102 VAL A O 1
ATOM 760 N N . ASP A 1 103 ? -5.933 -6.936 -2.371 1.00 96.69 103 ASP A N 1
ATOM 761 C CA . ASP A 1 103 ? -5.991 -7.756 -3.589 1.00 96.69 103 ASP A CA 1
ATOM 762 C C . ASP A 1 103 ? -6.952 -7.163 -4.632 1.00 96.69 103 ASP A C 1
ATOM 764 O O . ASP A 1 103 ? -6.695 -7.235 -5.826 1.00 96.69 103 ASP A O 1
ATOM 768 N N . LYS A 1 104 ? -8.054 -6.535 -4.195 1.00 94.94 104 LYS A N 1
ATOM 769 C CA . LYS A 1 104 ? -8.984 -5.826 -5.094 1.00 94.94 104 LYS A CA 1
ATOM 770 C C . LYS A 1 104 ? -8.453 -4.484 -5.591 1.00 94.94 104 LYS A C 1
ATOM 772 O O . LYS A 1 104 ? -8.940 -3.987 -6.598 1.00 94.94 104 LYS A O 1
ATOM 777 N N . TYR A 1 105 ? -7.545 -3.864 -4.844 1.00 94.50 105 TYR A N 1
ATOM 778 C CA . TYR A 1 105 ? -6.943 -2.583 -5.203 1.00 94.50 105 TYR A CA 1
ATOM 779 C C . TYR A 1 105 ? -5.840 -2.734 -6.253 1.00 94.50 105 TYR A C 1
ATOM 781 O O . TYR A 1 105 ? -5.627 -1.825 -7.052 1.00 94.50 105 TYR A O 1
ATOM 789 N N . VAL A 1 106 ? -5.131 -3.863 -6.249 1.00 95.75 106 VAL A N 1
ATOM 790 C CA . VAL A 1 106 ? -4.105 -4.173 -7.246 1.00 95.75 106 VAL A CA 1
ATOM 791 C C . VAL A 1 106 ? -4.776 -4.752 -8.492 1.00 95.75 106 VAL A C 1
ATOM 793 O O . VAL A 1 106 ? -5.247 -5.882 -8.486 1.00 95.75 106 VAL A O 1
ATOM 796 N N . GLU A 1 107 ? -4.834 -3.963 -9.564 1.00 95.50 107 GLU A N 1
ATOM 797 C CA . GLU A 1 107 ? -5.504 -4.341 -10.821 1.00 95.50 107 GLU A CA 1
ATOM 798 C C . GLU A 1 107 ? -4.540 -4.897 -11.886 1.00 95.50 107 GLU A C 1
ATOM 800 O O . GLU A 1 107 ? -4.963 -5.587 -12.810 1.00 95.50 107 GLU A O 1
ATOM 805 N N . ASP A 1 108 ? -3.247 -4.588 -11.775 1.00 95.06 108 ASP A N 1
ATOM 806 C CA . ASP A 1 108 ? -2.209 -4.824 -12.790 1.00 95.06 108 ASP A CA 1
ATOM 807 C C . ASP A 1 108 ? -1.275 -6.003 -12.466 1.00 95.06 108 ASP A C 1
ATOM 809 O O . ASP A 1 108 ? -0.294 -6.254 -13.172 1.00 95.06 108 ASP A O 1
ATOM 813 N N . GLY A 1 109 ? -1.578 -6.757 -11.411 1.00 96.38 109 GLY A N 1
ATOM 814 C CA . GLY A 1 109 ? -0.727 -7.839 -10.942 1.00 96.38 109 GLY A CA 1
ATOM 815 C C . GLY A 1 109 ? -1.311 -8.611 -9.770 1.00 96.38 109 GLY A C 1
ATOM 816 O O . GLY A 1 109 ? -2.516 -8.598 -9.523 1.00 96.38 109 GLY A O 1
ATOM 817 N N . SER A 1 110 ? -0.433 -9.291 -9.042 1.00 97.75 110 SER A N 1
ATOM 818 C CA . SER A 1 110 ? -0.767 -10.042 -7.832 1.00 97.75 110 SER A CA 1
ATOM 819 C C . SER A 1 110 ? 0.150 -9.652 -6.682 1.00 97.75 110 SER A C 1
ATOM 821 O O . SER A 1 110 ? 1.347 -9.437 -6.884 1.00 97.75 110 SER A O 1
ATOM 823 N N . VAL A 1 111 ? -0.406 -9.603 -5.473 1.00 97.62 111 VAL A N 1
ATOM 824 C CA . VAL A 1 111 ? 0.354 -9.323 -4.253 1.00 97.62 111 VAL A CA 1
ATOM 825 C C . VAL A 1 111 ? 1.042 -10.594 -3.766 1.00 97.62 111 VAL A C 1
ATOM 827 O O . VAL A 1 111 ? 0.398 -11.619 -3.543 1.00 97.62 111 VAL A O 1
ATOM 830 N N . ASP A 1 112 ? 2.349 -10.510 -3.556 1.00 96.81 112 ASP A N 1
ATOM 831 C CA . ASP A 1 112 ? 3.122 -11.524 -2.852 1.00 96.81 112 ASP A CA 1
ATOM 832 C C . ASP A 1 112 ? 3.075 -11.231 -1.348 1.00 96.81 112 ASP A C 1
ATOM 834 O O . ASP A 1 112 ? 3.818 -10.407 -0.803 1.00 96.81 112 ASP A O 1
ATOM 838 N N . TRP A 1 113 ? 2.152 -11.904 -0.667 1.00 95.38 113 TRP A N 1
ATOM 839 C CA . TRP A 1 113 ? 1.946 -11.747 0.768 1.00 95.38 113 TRP A CA 1
ATOM 840 C C . TRP A 1 113 ? 3.053 -12.370 1.628 1.00 95.38 113 TRP A C 1
ATOM 842 O O . TRP A 1 113 ? 3.104 -12.063 2.819 1.00 95.38 113 TRP A O 1
ATOM 852 N N . GLU A 1 114 ? 3.931 -13.210 1.067 1.00 96.00 114 GLU A N 1
ATOM 853 C CA . GLU A 1 114 ? 5.088 -13.752 1.796 1.00 96.00 114 GLU A CA 1
ATOM 854 C C . GLU A 1 114 ? 6.191 -12.701 1.945 1.00 96.00 114 GLU A C 1
ATOM 856 O O . GLU A 1 114 ? 6.892 -12.682 2.957 1.00 96.00 114 GLU A O 1
ATOM 861 N N . GLN A 1 115 ? 6.300 -11.798 0.968 1.00 94.38 115 GLN A N 1
ATOM 862 C CA . GLN A 1 115 ? 7.236 -10.672 0.991 1.00 94.38 115 GLN A CA 1
ATOM 863 C C . GLN A 1 115 ? 6.619 -9.359 1.492 1.00 94.38 115 GLN A C 1
ATOM 865 O O . GLN A 1 115 ? 7.336 -8.392 1.735 1.00 94.38 115 GLN A O 1
ATOM 870 N N . SER A 1 116 ? 5.296 -9.306 1.653 1.00 95.50 116 SER A N 1
ATOM 871 C CA . SER A 1 116 ? 4.596 -8.108 2.123 1.00 95.50 116 SER A CA 1
ATOM 872 C C . SER A 1 116 ? 4.578 -8.000 3.651 1.00 95.50 116 SER A C 1
ATOM 874 O O . SER A 1 116 ? 4.474 -8.992 4.375 1.00 95.50 116 SER A O 1
ATOM 876 N N . GLU A 1 117 ? 4.579 -6.769 4.158 1.00 95.94 117 GLU A N 1
ATOM 877 C CA . GLU A 1 117 ? 4.580 -6.475 5.593 1.00 95.94 117 GLU A CA 1
ATOM 878 C C . GLU A 1 117 ? 3.287 -5.766 6.013 1.00 95.94 117 GLU A C 1
ATOM 880 O O . GLU A 1 117 ? 2.807 -4.860 5.332 1.00 95.94 117 GLU A O 1
ATOM 885 N N . ILE A 1 118 ? 2.717 -6.168 7.154 1.00 94.88 118 ILE A N 1
ATOM 886 C CA . ILE A 1 118 ? 1.518 -5.552 7.741 1.00 94.88 118 ILE A CA 1
ATOM 887 C C . ILE A 1 118 ? 1.831 -5.139 9.174 1.00 94.88 118 ILE A C 1
ATOM 889 O O . ILE A 1 118 ? 2.138 -5.985 10.017 1.00 94.88 118 ILE A O 1
ATOM 893 N N . GLU A 1 119 ? 1.644 -3.858 9.465 1.00 93.94 119 GLU A N 1
ATOM 894 C CA . GLU A 1 119 ? 1.845 -3.270 10.785 1.00 93.94 119 GLU A CA 1
ATOM 895 C C . GLU A 1 119 ? 0.610 -2.461 11.205 1.00 93.94 119 GLU A C 1
ATOM 897 O O . GLU A 1 119 ? -0.094 -1.916 10.350 1.00 93.94 119 GLU A O 1
ATOM 902 N N . PRO A 1 120 ? 0.312 -2.333 12.509 1.00 93.44 120 PRO A N 1
ATOM 903 C CA . PRO A 1 120 ? -0.627 -1.318 12.978 1.00 93.44 120 PRO A CA 1
ATOM 904 C C . PRO A 1 120 ? -0.179 0.080 12.530 1.00 93.44 120 PRO A C 1
ATOM 906 O O . PRO A 1 120 ? 1.000 0.417 12.617 1.00 93.44 120 PRO A O 1
ATOM 909 N N . ALA A 1 121 ? -1.113 0.906 12.059 1.00 91.25 121 ALA A N 1
ATOM 910 C CA . ALA A 1 121 ? -0.793 2.268 11.650 1.00 91.25 121 ALA A CA 1
ATOM 911 C C . ALA A 1 121 ? -0.634 3.184 12.872 1.00 91.25 121 ALA A C 1
ATOM 913 O O . ALA A 1 121 ? -1.560 3.321 13.674 1.00 91.25 121 ALA A O 1
ATOM 914 N N . ASP A 1 122 ? 0.506 3.866 12.960 1.00 89.88 122 ASP A N 1
ATOM 915 C CA . ASP A 1 122 ? 0.685 5.022 13.836 1.00 89.88 122 ASP A CA 1
ATOM 916 C C . ASP A 1 122 ? 0.219 6.286 13.101 1.00 89.88 122 ASP A C 1
ATOM 918 O O . ASP A 1 122 ? 0.902 6.801 12.216 1.00 89.88 122 ASP A O 1
ATOM 922 N N . LEU A 1 123 ? -0.980 6.762 13.445 1.00 85.75 123 LEU A N 1
ATOM 923 C CA . LEU A 1 123 ? -1.575 7.952 12.830 1.00 85.75 123 LEU A CA 1
ATOM 924 C C . LEU A 1 123 ? -0.972 9.265 13.350 1.00 85.75 123 LEU A C 1
ATOM 926 O O . LEU A 1 123 ? -1.197 10.312 12.742 1.00 85.75 123 LEU A O 1
ATOM 930 N N . ASP A 1 124 ? -0.234 9.228 14.460 1.00 83.62 124 ASP A N 1
ATOM 931 C CA . ASP A 1 124 ? 0.415 10.407 15.042 1.00 83.62 124 ASP A CA 1
ATOM 932 C C . ASP A 1 124 ? 1.878 10.527 14.583 1.00 83.62 124 ASP A C 1
ATOM 934 O O . ASP A 1 124 ? 2.436 11.624 14.565 1.00 83.62 124 ASP A O 1
ATOM 938 N N . GLY A 1 125 ? 2.476 9.410 14.158 1.00 80.19 125 GLY A N 1
ATOM 939 C CA . GLY A 1 125 ? 3.819 9.309 13.584 1.00 80.19 125 GLY A CA 1
ATOM 940 C C . GLY A 1 125 ? 3.868 9.242 12.054 1.00 80.19 125 GLY A C 1
ATOM 941 O O . GLY A 1 125 ? 4.841 8.717 11.507 1.00 80.19 125 GLY A O 1
ATOM 942 N N . LEU A 1 126 ? 2.839 9.724 11.345 1.00 76.19 126 LEU A N 1
ATOM 943 C CA . LEU A 1 126 ? 2.816 9.678 9.880 1.00 76.19 126 LEU A CA 1
ATOM 944 C C . LEU A 1 126 ? 3.994 10.469 9.270 1.00 76.19 126 LEU A C 1
ATOM 946 O O . LEU A 1 126 ? 4.276 11.588 9.704 1.00 76.19 126 LEU A O 1
ATOM 950 N N . PRO A 1 127 ? 4.686 9.912 8.256 1.00 69.38 127 PRO A N 1
ATOM 951 C CA . PRO A 1 127 ? 5.706 10.636 7.510 1.00 69.38 127 PRO A CA 1
ATOM 952 C C . PRO A 1 127 ? 5.215 11.986 6.957 1.00 69.38 127 PRO A C 1
ATOM 954 O O . PRO A 1 127 ? 4.096 12.056 6.444 1.00 69.38 127 PRO A O 1
ATOM 957 N N . PRO A 1 128 ? 6.060 13.035 6.97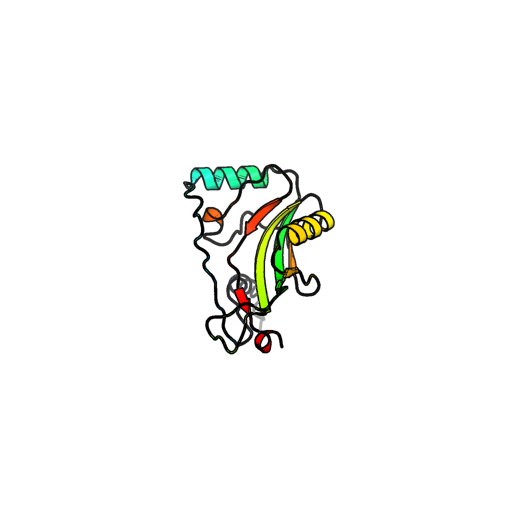4 1.00 67.69 128 PRO A N 1
ATOM 958 C CA . PRO A 1 128 ? 5.716 14.329 6.392 1.00 67.69 128 PRO A CA 1
ATOM 959 C C . PRO A 1 128 ? 5.327 14.208 4.914 1.00 67.69 128 PRO A C 1
ATOM 961 O O . PRO A 1 128 ? 6.055 13.594 4.128 1.00 67.69 128 PRO A O 1
ATOM 964 N N . GLY A 1 129 ? 4.216 14.829 4.526 1.00 68.31 129 GLY A N 1
ATOM 965 C CA . GLY A 1 129 ? 3.707 14.842 3.153 1.00 68.31 129 GLY A CA 1
ATOM 966 C C . GLY A 1 129 ? 2.696 13.737 2.844 1.00 68.31 129 GLY A C 1
ATOM 967 O O . GLY A 1 129 ? 2.105 13.760 1.768 1.00 68.31 129 GLY A O 1
ATOM 968 N N . ILE A 1 130 ? 2.449 12.800 3.768 1.00 72.56 130 ILE A N 1
ATOM 969 C CA . ILE A 1 130 ? 1.330 11.846 3.650 1.00 72.56 130 ILE A CA 1
ATOM 970 C C . ILE A 1 130 ? -0.010 12.573 3.649 1.00 72.56 130 ILE A C 1
ATOM 972 O O . ILE A 1 130 ? -0.961 12.117 3.016 1.00 72.56 130 ILE A O 1
ATOM 976 N N . GLU A 1 131 ? -0.077 13.704 4.345 1.00 71.19 131 GLU A N 1
ATOM 977 C CA . GLU A 1 131 ? -1.278 14.503 4.515 1.00 71.19 131 GLU A CA 1
ATOM 978 C C . GLU A 1 131 ? -1.913 14.922 3.185 1.00 71.19 131 GLU A C 1
ATOM 980 O O . GLU A 1 131 ? -3.137 14.900 3.055 1.00 71.19 131 GLU A O 1
ATOM 985 N N . ASP A 1 132 ? -1.084 15.233 2.186 1.00 67.94 132 ASP A N 1
ATOM 986 C CA . ASP A 1 132 ? -1.530 15.647 0.853 1.00 67.94 132 ASP A CA 1
ATOM 987 C C . ASP A 1 132 ? -2.227 14.509 0.083 1.00 67.94 132 ASP A C 1
ATOM 989 O O . ASP A 1 132 ? -3.026 14.775 -0.822 1.00 67.94 132 ASP A O 1
ATOM 993 N N . ASP A 1 133 ? -1.955 13.260 0.468 1.00 74.00 133 ASP A N 1
ATOM 994 C CA . ASP A 1 133 ? -2.393 12.031 -0.198 1.00 74.00 133 ASP A CA 1
ATOM 995 C C . ASP A 1 133 ? -3.440 11.251 0.631 1.00 74.00 133 ASP A C 1
ATOM 997 O O . ASP A 1 133 ? -3.814 10.126 0.274 1.00 74.00 133 ASP A O 1
ATOM 1001 N N . LEU A 1 134 ? -3.927 11.824 1.741 1.00 80.44 134 LEU A N 1
ATOM 1002 C CA . LEU A 1 134 ? -4.972 11.212 2.560 1.00 80.44 134 LEU A CA 1
ATOM 1003 C C . LEU A 1 134 ? -6.305 11.169 1.810 1.00 80.44 134 LEU A C 1
ATOM 1005 O O . LEU A 1 134 ? -6.839 12.180 1.351 1.00 80.44 134 LEU A O 1
ATOM 1009 N N . ARG A 1 135 ? -6.889 9.976 1.764 1.00 78.06 135 ARG A N 1
ATOM 1010 C CA . ARG A 1 135 ? -8.225 9.704 1.243 1.00 78.06 135 ARG A CA 1
ATOM 1011 C C . ARG A 1 135 ? -9.134 9.400 2.431 1.00 78.06 135 ARG A C 1
ATOM 1013 O O . ARG A 1 135 ? -9.055 8.304 2.984 1.00 78.06 135 ARG A O 1
ATOM 1020 N N . PRO A 1 136 ? -9.964 10.351 2.889 1.00 65.00 136 PRO A N 1
ATOM 1021 C CA . PRO A 1 136 ? -10.857 10.085 4.006 1.00 65.00 136 PRO A CA 1
ATOM 1022 C C . PRO A 1 136 ? -11.798 8.929 3.655 1.00 65.00 136 PRO A C 1
ATOM 1024 O O . PRO A 1 136 ? -12.471 8.955 2.627 1.00 65.00 136 PRO A O 1
ATOM 1027 N N . THR A 1 137 ? -11.841 7.927 4.530 1.00 69.69 137 THR A N 1
ATOM 1028 C CA . THR A 1 137 ? -12.781 6.807 4.460 1.00 69.69 137 THR A CA 1
ATOM 1029 C C . THR A 1 137 ? -13.563 6.734 5.763 1.00 69.69 137 THR A C 1
ATOM 1031 O O . THR A 1 137 ? -12.983 6.653 6.850 1.00 69.69 137 THR A O 1
ATOM 1034 N N . ASP A 1 138 ? -14.888 6.781 5.655 1.00 70.69 138 ASP A N 1
ATOM 1035 C CA . ASP A 1 138 ? -15.775 6.578 6.805 1.00 70.69 138 ASP A CA 1
ATOM 1036 C C . ASP A 1 138 ? -15.936 5.086 7.133 1.00 70.69 138 ASP A C 1
ATOM 1038 O O . ASP A 1 138 ? -16.239 4.729 8.268 1.00 70.69 138 ASP A O 1
ATOM 1042 N N . ASP A 1 139 ? -15.630 4.223 6.161 1.00 81.06 139 ASP A N 1
ATOM 1043 C CA . ASP A 1 139 ? -15.773 2.774 6.238 1.00 81.06 139 ASP A CA 1
ATOM 1044 C C . ASP A 1 139 ? -14.426 2.061 6.036 1.00 81.06 139 ASP A C 1
ATOM 1046 O O . ASP A 1 139 ? -13.355 2.680 6.039 1.00 81.06 139 ASP A O 1
ATOM 1050 N N . ALA A 1 140 ? -14.468 0.737 5.884 1.00 83.75 140 ALA A N 1
ATOM 1051 C CA . ALA A 1 140 ? -13.307 -0.044 5.489 1.00 83.75 140 ALA A CA 1
ATOM 1052 C C . ALA A 1 140 ? -12.833 0.348 4.078 1.00 83.75 140 ALA A C 1
ATOM 1054 O O . ALA A 1 140 ? -13.630 0.418 3.144 1.00 83.75 140 ALA A O 1
ATOM 1055 N N . GLY A 1 141 ? -11.534 0.578 3.912 1.00 91.62 141 GLY A N 1
ATOM 1056 C CA . GLY A 1 141 ? -10.960 1.015 2.647 1.00 91.62 141 GLY A CA 1
ATOM 1057 C C . GLY A 1 141 ? -9.511 1.470 2.764 1.00 91.62 141 GLY A C 1
ATOM 1058 O O . GLY A 1 141 ? -8.919 1.485 3.846 1.00 91.62 141 GLY A O 1
ATOM 1059 N N . ILE A 1 142 ? -8.938 1.842 1.622 1.00 91.56 142 ILE A N 1
ATOM 1060 C CA . ILE A 1 142 ? -7.583 2.389 1.531 1.00 91.56 142 ILE A CA 1
ATOM 1061 C C . ILE A 1 142 ? -7.661 3.900 1.731 1.00 91.56 142 ILE A C 1
ATOM 1063 O O . ILE A 1 142 ? -8.230 4.615 0.906 1.00 91.56 142 ILE A O 1
ATOM 1067 N N . TRP A 1 143 ? -7.088 4.378 2.832 1.00 91.31 143 TRP A N 1
ATOM 1068 C CA . TRP A 1 143 ? -7.080 5.791 3.208 1.00 91.31 143 TRP A CA 1
ATOM 1069 C C . TRP A 1 143 ? -5.804 6.523 2.799 1.00 91.31 143 TRP A C 1
ATOM 1071 O O . TRP A 1 143 ? -5.727 7.742 2.932 1.00 91.31 143 TRP A O 1
ATOM 1081 N N . TRP A 1 144 ? -4.798 5.807 2.303 1.00 90.75 144 TRP A N 1
ATOM 1082 C CA . TRP A 1 144 ? -3.570 6.399 1.783 1.00 90.75 144 TRP A CA 1
ATOM 1083 C C . TRP A 1 144 ? -2.819 5.410 0.889 1.00 90.75 144 TRP A C 1
ATOM 1085 O O . TRP A 1 144 ? -2.889 4.199 1.095 1.00 90.75 144 TRP A O 1
ATOM 1095 N N . SER A 1 145 ? -2.066 5.924 -0.080 1.00 90.06 145 SER A N 1
ATOM 1096 C CA . SER A 1 145 ? -1.160 5.131 -0.910 1.00 90.06 145 SER A CA 1
ATOM 1097 C C . SER A 1 145 ? 0.079 5.940 -1.269 1.00 90.06 145 SER A C 1
ATOM 1099 O O . SER A 1 145 ? -0.045 7.067 -1.751 1.00 90.06 145 SER A O 1
ATOM 1101 N N . SER A 1 146 ? 1.263 5.355 -1.118 1.00 87.38 146 SER A N 1
ATOM 1102 C CA . SER A 1 146 ? 2.501 5.939 -1.628 1.00 87.38 146 SER A CA 1
ATOM 1103 C C . SER A 1 146 ? 2.585 5.840 -3.155 1.00 87.38 146 SER A C 1
ATOM 1105 O O . SER A 1 146 ? 1.788 5.170 -3.816 1.00 87.38 146 SER A O 1
ATOM 1107 N N . GLY A 1 147 ? 3.630 6.447 -3.726 1.00 88.56 147 GLY A N 1
ATOM 1108 C CA . GLY A 1 147 ? 4.092 6.071 -5.064 1.00 88.56 147 GLY A CA 1
ATOM 1109 C C . GLY A 1 147 ? 4.564 4.615 -5.120 1.00 88.56 147 GLY A C 1
ATOM 1110 O O . GLY A 1 147 ? 4.766 3.980 -4.082 1.00 88.56 147 GLY A O 1
ATOM 1111 N N . ARG A 1 148 ? 4.758 4.113 -6.339 1.00 91.81 148 ARG A N 1
ATOM 1112 C CA . ARG A 1 148 ? 5.274 2.768 -6.607 1.00 91.81 148 ARG A CA 1
ATOM 1113 C C . ARG A 1 148 ? 6.781 2.830 -6.856 1.00 91.81 148 ARG A C 1
ATOM 1115 O O . ARG A 1 148 ? 7.239 3.688 -7.616 1.00 91.81 148 ARG A O 1
ATOM 1122 N N . ALA A 1 149 ? 7.526 1.939 -6.212 1.00 90.62 149 ALA A N 1
ATOM 1123 C CA . ALA A 1 149 ? 8.946 1.719 -6.460 1.00 90.62 149 ALA A CA 1
ATOM 1124 C C . ALA A 1 149 ? 9.092 0.464 -7.323 1.00 90.62 149 ALA A C 1
ATOM 1126 O O . ALA A 1 149 ? 8.984 -0.653 -6.819 1.00 90.62 149 ALA A O 1
ATOM 1127 N N . TYR A 1 150 ? 9.253 0.666 -8.627 1.00 91.69 150 TYR A N 1
ATOM 1128 C CA . TYR A 1 150 ? 9.323 -0.415 -9.605 1.00 91.69 150 TYR A CA 1
ATOM 1129 C C . TYR A 1 150 ? 10.690 -1.100 -9.596 1.00 91.69 150 TYR A C 1
ATOM 1131 O O . TYR A 1 150 ? 11.699 -0.435 -9.363 1.00 91.69 150 TYR A O 1
ATOM 1139 N N . TYR A 1 151 ? 10.708 -2.400 -9.890 1.00 90.19 151 TYR A N 1
ATOM 1140 C CA . TYR A 1 151 ? 11.924 -3.206 -9.992 1.00 90.19 151 TYR A CA 1
ATOM 1141 C C . TYR A 1 151 ? 11.913 -4.090 -11.249 1.00 90.19 151 TYR A C 1
ATOM 1143 O O . TYR A 1 151 ? 10.856 -4.411 -11.810 1.00 90.19 151 TYR A O 1
ATOM 1151 N N . THR A 1 152 ? 13.103 -4.475 -11.702 1.00 92.06 152 THR A N 1
ATOM 1152 C CA . THR A 1 152 ? 13.322 -5.397 -12.827 1.00 92.06 152 THR A CA 1
ATOM 1153 C C . THR A 1 152 ? 13.623 -6.805 -12.312 1.00 92.06 152 THR A C 1
ATOM 1155 O O . THR A 1 152 ? 13.937 -6.983 -11.139 1.00 92.06 152 THR A O 1
ATOM 1158 N N . ALA A 1 153 ? 13.553 -7.819 -13.178 1.00 86.94 153 ALA A N 1
ATOM 1159 C CA . ALA A 1 153 ? 13.788 -9.212 -12.775 1.00 86.94 153 ALA A CA 1
ATOM 1160 C C . ALA A 1 153 ? 15.175 -9.456 -12.149 1.00 86.94 153 ALA A C 1
ATOM 1162 O O . ALA A 1 153 ? 15.332 -10.359 -11.334 1.00 86.94 153 ALA A O 1
ATOM 1163 N N . GLU A 1 154 ? 16.176 -8.658 -12.521 1.00 80.88 154 GLU A N 1
ATOM 1164 C CA . GLU A 1 154 ? 17.533 -8.751 -11.969 1.00 80.88 154 GLU A CA 1
ATOM 1165 C C . GLU A 1 154 ? 17.630 -8.198 -10.544 1.00 80.88 154 GLU A C 1
ATOM 1167 O O . GLU A 1 154 ? 18.490 -8.628 -9.780 1.00 80.88 154 GLU A O 1
ATOM 1172 N N . ASP A 1 155 ? 16.744 -7.268 -10.183 1.00 75.69 155 ASP A N 1
ATOM 1173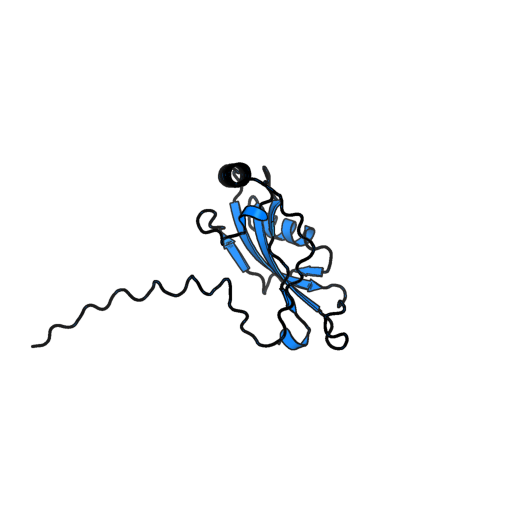 C CA . ASP A 1 155 ? 16.735 -6.636 -8.863 1.00 75.69 155 ASP A CA 1
ATOM 1174 C C . ASP A 1 155 ? 15.990 -7.506 -7.825 1.00 75.69 155 ASP A C 1
ATOM 1176 O O . ASP A 1 155 ? 16.065 -7.241 -6.628 1.00 75.69 155 ASP A O 1
ATOM 1180 N N . SER A 1 156 ? 15.270 -8.545 -8.271 1.00 60.19 156 SER A N 1
ATOM 1181 C CA . SER A 1 156 ? 14.497 -9.475 -7.429 1.00 60.19 156 SER A CA 1
ATOM 1182 C C . SER A 1 156 ? 15.321 -10.628 -6.826 1.00 60.19 156 SER A C 1
ATOM 1184 O O . SER A 1 156 ? 14.728 -11.554 -6.271 1.00 60.19 156 SER A O 1
ATOM 1186 N N . LEU A 1 157 ? 16.653 -10.610 -6.982 1.00 48.75 157 LEU A N 1
ATOM 1187 C CA . LEU A 1 157 ? 17.582 -11.671 -6.554 1.00 48.75 157 LEU A CA 1
ATOM 1188 C C . LEU A 1 157 ? 18.064 -11.536 -5.103 1.00 48.75 157 LEU A C 1
ATOM 1190 O O . LEU A 1 157 ? 18.442 -10.417 -4.687 1.00 48.75 157 LEU A O 1
#